Protein AF-A0A2N0NEZ5-F1 (afdb_monomer)

Nearest PDB structures (foldseek):
  2kma-assembly1_A  TM=6.906E-01  e=5.663E-02  Mus musculus
  5c6d-assembly1_A  TM=5.703E-01  e=2.324E-02  Homo sapiens
  8exu-assembly1_A  TM=5.783E-01  e=1.004E-01  Homo sapiens
  5kho-assembly1_B  TM=5.409E-01  e=6.431E-02  Homo sapiens
  8pvk-assembly1_Ch  TM=5.184E-01  e=3.583E-01  Thermochaetoides thermophila DSM 1495

pLDDT: mean 70.14, std 14.76, range [35.94, 91.88]

Secondary structure (DSSP, 8-state):
--EEEEEEEEE-TT--GGG-EEEEEEETTSBHHHHHHHHHHHS-GGGTT--EEEEEEEEEETTEEEEEEEPTTSBGGGT--SSEEEEEEEE-GGGG---

Structure (mmCIF, N/CA/C/O backbone):
data_AF-A0A2N0NEZ5-F1
#
_entry.id   AF-A0A2N0NEZ5-F1
#
loop_
_atom_site.group_PDB
_atom_site.id
_atom_site.type_symbol
_atom_site.label_atom_id
_atom_site.label_alt_id
_atom_site.label_comp_id
_atom_site.label_asym_id
_atom_site.label_entity_id
_atom_site.label_seq_id
_atom_site.pdbx_PDB_ins_code
_atom_site.Cartn_x
_atom_site.Cartn_y
_atom_site.Cartn_z
_atom_site.occupancy
_atom_site.B_iso_or_equiv
_atom_site.auth_seq_id
_atom_site.auth_comp_id
_atom_site.auth_asym_id
_atom_site.auth_atom_id
_atom_site.pdbx_PDB_model_num
ATOM 1 N N . MET A 1 1 ? 10.276 -1.671 15.106 1.00 63.91 1 MET A N 1
ATOM 2 C CA . MET A 1 1 ? 9.751 -0.415 14.546 1.00 63.91 1 MET A CA 1
ATOM 3 C C . MET A 1 1 ? 10.650 0.129 13.444 1.00 63.91 1 MET A C 1
ATOM 5 O O . MET A 1 1 ? 11.720 0.661 13.726 1.00 63.91 1 MET A O 1
ATOM 9 N N . ALA A 1 2 ? 10.218 -0.028 12.193 1.00 63.06 2 ALA A N 1
ATOM 10 C CA . ALA A 1 2 ? 10.808 0.636 11.034 1.00 63.06 2 ALA A CA 1
ATOM 11 C C . ALA A 1 2 ? 9.769 1.579 10.422 1.00 63.06 2 ALA A C 1
ATOM 13 O O . ALA A 1 2 ? 8.589 1.240 10.348 1.00 63.06 2 ALA A O 1
ATOM 14 N N . ILE A 1 3 ? 10.210 2.757 9.996 1.00 67.44 3 ILE A N 1
ATOM 15 C CA . ILE A 1 3 ? 9.369 3.696 9.259 1.00 67.44 3 ILE A CA 1
ATOM 16 C C . ILE A 1 3 ? 9.513 3.363 7.779 1.00 67.44 3 ILE A C 1
ATOM 18 O O . ILE A 1 3 ? 10.636 3.308 7.274 1.00 67.44 3 ILE A O 1
ATOM 22 N N . ILE A 1 4 ? 8.387 3.131 7.110 1.00 65.44 4 ILE A N 1
ATOM 23 C CA . ILE A 1 4 ? 8.348 2.854 5.680 1.00 65.44 4 ILE A CA 1
ATOM 24 C C . ILE A 1 4 ? 7.798 4.072 4.961 1.00 65.44 4 ILE A C 1
ATOM 26 O O . ILE A 1 4 ? 6.733 4.589 5.306 1.00 65.44 4 ILE A O 1
ATOM 30 N N . THR A 1 5 ? 8.538 4.491 3.943 1.00 65.56 5 THR A N 1
ATOM 31 C CA . THR A 1 5 ? 8.102 5.498 2.987 1.00 65.56 5 THR A CA 1
ATOM 32 C C . THR A 1 5 ? 7.562 4.793 1.750 1.00 65.56 5 THR A C 1
ATOM 34 O O . THR A 1 5 ? 8.309 4.093 1.062 1.00 65.56 5 THR A O 1
ATOM 37 N N . PHE A 1 6 ? 6.276 4.983 1.469 1.00 65.12 6 PHE A N 1
ATOM 38 C CA . PHE A 1 6 ? 5.616 4.452 0.283 1.00 65.12 6 PHE A CA 1
ATOM 39 C C . PHE A 1 6 ? 5.532 5.499 -0.805 1.00 65.12 6 PHE A C 1
ATOM 41 O O . PHE A 1 6 ? 4.940 6.548 -0.579 1.00 65.12 6 PHE A O 1
ATOM 48 N N . SER A 1 7 ? 6.041 5.172 -1.989 1.00 62.25 7 SER A N 1
ATOM 49 C CA . SER A 1 7 ? 5.721 5.889 -3.221 1.00 62.25 7 SER A CA 1
ATOM 50 C C . SER A 1 7 ? 4.770 5.033 -4.046 1.00 62.25 7 SER A C 1
ATOM 52 O O . SER A 1 7 ? 5.080 3.876 -4.349 1.00 62.25 7 SER A O 1
ATOM 54 N N . PHE A 1 8 ? 3.613 5.590 -4.390 1.00 61.00 8 PHE A N 1
ATOM 55 C CA . PHE A 1 8 ? 2.621 4.926 -5.229 1.00 61.00 8 PHE A CA 1
ATOM 56 C C . PHE A 1 8 ? 2.297 5.790 -6.449 1.00 61.00 8 PHE A C 1
ATOM 58 O O . PHE A 1 8 ? 2.068 6.986 -6.288 1.00 61.00 8 PHE A O 1
ATOM 65 N N . PRO A 1 9 ? 2.233 5.216 -7.661 1.00 57.06 9 PRO A N 1
ATOM 66 C CA . PRO A 1 9 ? 1.401 5.760 -8.717 1.00 57.06 9 PRO A CA 1
ATOM 67 C C . PRO A 1 9 ? -0.042 5.287 -8.485 1.00 57.06 9 PRO A C 1
ATOM 69 O O . PRO A 1 9 ? -0.275 4.095 -8.264 1.00 57.06 9 PRO A O 1
ATOM 72 N N . LEU A 1 10 ? -1.027 6.187 -8.555 1.00 58.75 10 LEU A N 1
ATOM 73 C CA . LEU A 1 10 ? -2.433 5.782 -8.654 1.00 58.75 10 LEU A CA 1
ATOM 74 C C . LEU A 1 10 ? -2.636 5.098 -10.013 1.00 58.75 10 LEU A C 1
ATOM 76 O O . LEU A 1 10 ? -2.830 5.746 -11.038 1.00 58.75 10 LEU A O 1
ATOM 80 N N . GLY A 1 11 ? -2.540 3.771 -10.021 1.00 48.00 11 GLY A N 1
ATOM 81 C CA . GLY A 1 11 ? -2.740 2.921 -11.188 1.00 48.00 11 GLY A CA 1
ATOM 82 C C . GLY A 1 11 ? -4.214 2.635 -11.459 1.00 48.00 11 GLY A C 1
ATOM 83 O O . GLY A 1 11 ? -4.540 1.517 -11.845 1.00 48.00 11 GLY A O 1
ATOM 84 N N . PHE A 1 12 ? -5.110 3.601 -11.236 1.00 54.94 12 PHE A N 1
ATOM 85 C CA . PHE A 1 12 ? -6.493 3.451 -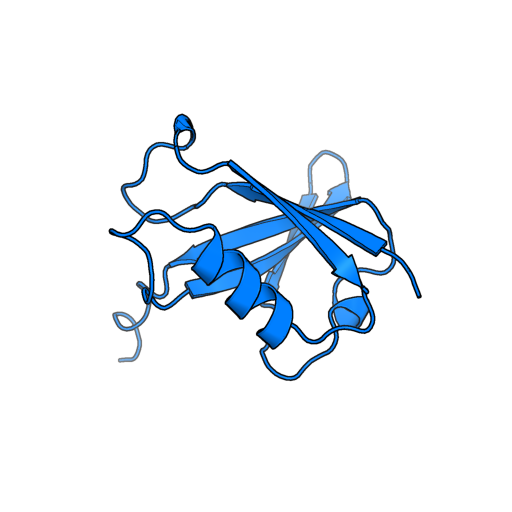11.683 1.00 54.94 12 PHE A CA 1
ATOM 86 C C . PHE A 1 12 ? -6.508 3.444 -13.206 1.00 54.94 12 PHE A C 1
ATOM 88 O O . PHE A 1 12 ? -5.859 4.265 -13.868 1.00 54.94 12 PHE A O 1
ATOM 95 N N . THR A 1 13 ? -7.276 2.526 -13.767 1.00 47.56 13 THR A N 1
ATOM 96 C CA . THR A 1 13 ? -7.583 2.487 -15.190 1.00 47.56 13 THR A CA 1
ATOM 97 C C . THR A 1 13 ? -8.224 3.818 -15.603 1.00 47.56 13 THR A C 1
ATOM 99 O O . THR A 1 13 ? -9.389 4.065 -15.327 1.00 47.56 13 THR A O 1
ATOM 102 N N . GLY A 1 14 ? -7.454 4.707 -16.247 1.00 43.84 14 GLY A N 1
ATOM 103 C CA . GLY A 1 14 ? -7.944 5.999 -16.754 1.00 43.84 14 GLY A CA 1
ATOM 104 C C . GLY A 1 14 ? -7.427 7.265 -16.054 1.00 43.84 14 GLY A C 1
ATOM 105 O O . GLY A 1 14 ? -7.772 8.357 -16.503 1.00 43.84 14 GLY A O 1
ATOM 106 N N . ILE A 1 15 ? -6.570 7.171 -15.025 1.00 47.22 15 ILE A N 1
ATOM 107 C CA . ILE A 1 15 ? -5.945 8.355 -14.399 1.00 47.22 15 ILE A CA 1
ATOM 108 C C . ILE A 1 15 ? -4.539 8.591 -14.976 1.00 47.22 15 ILE A C 1
ATOM 110 O O . ILE A 1 15 ? -3.704 7.684 -14.951 1.00 47.22 15 ILE A O 1
ATOM 114 N N . PRO A 1 16 ? -4.216 9.802 -15.469 1.00 45.25 16 PRO A N 1
ATOM 115 C CA . PRO A 1 16 ? -2.859 10.130 -15.895 1.00 45.25 16 PRO A CA 1
ATOM 116 C C . PRO A 1 16 ? -1.862 10.004 -14.731 1.00 45.25 16 PRO A C 1
ATOM 118 O O . PRO A 1 16 ? -2.046 10.632 -13.686 1.00 45.25 16 PRO A O 1
ATOM 121 N N . ARG A 1 17 ? -0.766 9.252 -14.934 1.00 50.56 17 ARG A N 1
ATOM 122 C CA . ARG A 1 17 ? 0.311 9.038 -13.936 1.00 50.56 17 ARG A CA 1
ATOM 123 C C . ARG A 1 17 ? 0.817 10.327 -13.2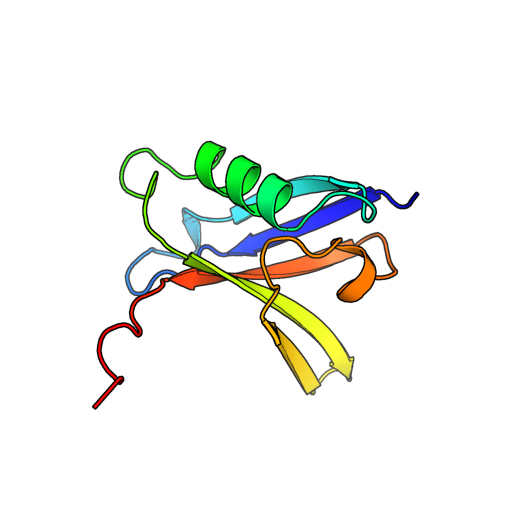76 1.00 50.56 17 ARG A C 1
ATOM 125 O O . ARG A 1 17 ? 1.202 10.300 -12.118 1.00 50.56 17 ARG A O 1
ATOM 132 N N . SER A 1 18 ? 0.783 11.452 -13.989 1.00 43.50 18 SER A N 1
ATOM 133 C CA . SER A 1 18 ? 1.275 12.752 -13.519 1.00 43.50 18 SER A CA 1
ATOM 134 C C . SER A 1 18 ? 0.442 13.405 -12.406 1.00 43.50 18 SER A C 1
ATOM 136 O O . SER A 1 18 ? 0.864 14.422 -11.869 1.00 43.50 18 SER A O 1
ATOM 138 N N . VAL A 1 19 ? -0.746 12.883 -12.078 1.00 48.84 19 VAL A N 1
ATOM 139 C CA . VAL A 1 19 ? -1.683 13.488 -11.100 1.00 48.84 19 VAL A CA 1
ATOM 140 C C . VAL A 1 19 ? -1.658 12.752 -9.748 1.00 48.84 19 VAL A C 1
ATOM 142 O O . VAL A 1 19 ? -2.392 13.087 -8.824 1.00 48.84 19 VAL A O 1
ATOM 145 N N . ALA A 1 20 ? -0.832 11.717 -9.629 1.00 54.97 20 ALA A N 1
ATOM 146 C CA . ALA A 1 20 ? -1.174 10.545 -8.838 1.00 54.97 20 ALA A CA 1
ATOM 147 C C . ALA A 1 20 ? 0.010 9.956 -8.054 1.00 54.97 20 ALA A C 1
ATOM 149 O O . ALA A 1 20 ? -0.000 8.772 -7.728 1.00 54.97 20 ALA A O 1
ATOM 150 N N . GLU A 1 21 ? 1.036 10.755 -7.777 1.00 64.69 21 GLU A N 1
ATOM 151 C CA . GLU A 1 21 ? 2.168 10.337 -6.953 1.00 64.69 21 GLU A CA 1
ATOM 152 C C . GLU A 1 21 ? 2.012 10.907 -5.545 1.00 64.69 21 GLU A C 1
ATOM 154 O O . GLU A 1 21 ? 1.765 12.100 -5.360 1.00 64.69 21 GLU A O 1
ATOM 159 N N . GLY A 1 22 ? 2.121 10.039 -4.544 1.00 70.00 22 GLY A N 1
ATOM 160 C CA . GLY A 1 22 ? 2.034 10.411 -3.141 1.00 70.00 22 GLY A CA 1
ATOM 161 C C . GLY A 1 22 ? 3.078 9.680 -2.317 1.00 70.00 22 GLY A C 1
ATOM 162 O O . GLY A 1 22 ? 3.508 8.580 -2.673 1.00 70.00 22 GLY A O 1
ATOM 163 N N . THR A 1 23 ? 3.461 10.310 -1.208 1.00 75.50 23 THR A N 1
ATOM 164 C CA . THR A 1 23 ? 4.377 9.730 -0.233 1.00 75.50 23 THR A CA 1
ATOM 165 C C . THR A 1 23 ? 3.672 9.566 1.103 1.00 75.50 23 THR A C 1
ATOM 167 O O . THR A 1 23 ? 3.161 10.543 1.649 1.00 75.50 23 THR A O 1
ATOM 170 N N . ILE A 1 24 ? 3.662 8.345 1.637 1.00 79.44 24 ILE A N 1
ATOM 171 C CA . ILE A 1 24 ? 3.157 8.051 2.984 1.00 79.44 24 ILE A CA 1
ATOM 172 C C . ILE A 1 24 ? 4.295 7.521 3.837 1.00 79.44 24 ILE A C 1
ATOM 174 O O . ILE A 1 24 ? 4.990 6.594 3.430 1.00 79.44 24 ILE A O 1
ATOM 178 N N . THR A 1 25 ? 4.434 8.087 5.031 1.00 83.38 25 THR A N 1
ATOM 179 C CA . THR A 1 25 ? 5.389 7.659 6.050 1.00 83.38 25 THR A CA 1
ATOM 180 C C . THR A 1 25 ? 4.611 6.998 7.182 1.00 83.38 25 THR A C 1
ATOM 182 O O . THR A 1 25 ? 3.845 7.667 7.871 1.00 83.38 25 THR A O 1
ATOM 185 N N . ILE A 1 26 ? 4.784 5.693 7.369 1.00 84.75 26 ILE A N 1
ATOM 186 C CA . ILE A 1 26 ? 3.988 4.892 8.315 1.00 84.75 26 ILE A CA 1
ATOM 187 C C . ILE A 1 26 ? 4.858 3.825 8.990 1.00 84.75 26 ILE A C 1
ATOM 189 O O . ILE A 1 26 ? 5.890 3.426 8.444 1.00 84.75 26 ILE A O 1
ATOM 193 N N . SER A 1 27 ? 4.486 3.372 10.190 1.00 86.06 27 SER A N 1
ATOM 194 C CA . SER A 1 27 ? 5.212 2.292 10.863 1.00 86.06 27 SER A CA 1
ATOM 195 C C . SER A 1 27 ? 4.946 0.961 10.167 1.00 86.06 27 SER A C 1
ATOM 197 O O . SER A 1 27 ? 3.819 0.655 9.790 1.00 86.06 27 SER A O 1
ATOM 199 N N . ASN A 1 28 ? 5.958 0.104 10.051 1.00 84.94 28 ASN A N 1
ATOM 200 C CA . ASN A 1 28 ? 5.757 -1.262 9.567 1.00 84.94 28 ASN A CA 1
ATOM 201 C C . ASN A 1 28 ? 4.946 -2.143 10.541 1.00 84.94 28 ASN A C 1
ATOM 203 O O . ASN A 1 28 ? 4.479 -3.219 10.170 1.00 84.94 28 ASN A O 1
ATOM 207 N N . GLU A 1 29 ? 4.784 -1.704 11.787 1.00 88.19 29 GLU A N 1
ATOM 208 C CA . GLU A 1 29 ? 3.915 -2.350 12.775 1.00 88.19 29 GLU A CA 1
ATOM 209 C C . GLU A 1 29 ? 2.445 -1.924 12.624 1.00 88.19 29 GLU A C 1
ATOM 211 O O . GLU A 1 29 ? 1.566 -2.610 13.144 1.00 88.19 29 GLU A O 1
ATOM 216 N N . ASP A 1 30 ? 2.165 -0.849 11.875 1.00 90.19 30 ASP A N 1
ATOM 217 C CA . ASP A 1 30 ? 0.795 -0.448 11.558 1.00 90.19 30 ASP A CA 1
ATOM 218 C C . ASP A 1 30 ? 0.118 -1.469 10.638 1.00 90.19 30 ASP A C 1
ATOM 220 O O . ASP A 1 30 ? 0.763 -2.194 9.868 1.00 90.19 30 ASP A O 1
ATOM 224 N N . SER A 1 31 ? -1.213 -1.515 10.706 1.00 91.88 31 SER A N 1
ATOM 225 C CA . SER A 1 31 ? -2.000 -2.370 9.826 1.00 91.88 31 SER A CA 1
ATOM 226 C C . SER A 1 31 ? -2.138 -1.780 8.425 1.00 91.88 31 SER A C 1
ATOM 228 O O . SER A 1 31 ? -2.082 -0.566 8.202 1.00 91.88 31 SER A O 1
ATOM 230 N N . VAL A 1 32 ? -2.397 -2.665 7.465 1.00 88.88 32 VAL A N 1
ATOM 231 C CA . VAL A 1 32 ? -2.758 -2.297 6.092 1.00 88.88 32 VAL A CA 1
ATOM 232 C C . VAL A 1 32 ? -4.010 -1.406 6.050 1.00 88.88 32 VAL A C 1
ATOM 234 O O . VAL A 1 32 ? -4.140 -0.589 5.142 1.00 88.88 32 VAL A O 1
ATOM 237 N N . ASP A 1 33 ? -4.898 -1.479 7.046 1.00 91.00 33 ASP A N 1
ATOM 238 C CA . ASP A 1 33 ? -6.086 -0.615 7.141 1.00 91.00 33 ASP A CA 1
ATOM 239 C C . ASP A 1 33 ? -5.713 0.854 7.351 1.00 91.00 33 ASP A C 1
ATOM 241 O O . ASP A 1 33 ? -6.293 1.740 6.722 1.00 91.00 33 ASP A O 1
ATOM 245 N N . ASN A 1 34 ? -4.710 1.116 8.197 1.00 91.00 34 ASN A N 1
ATOM 246 C CA . ASN A 1 34 ? -4.207 2.470 8.421 1.00 91.00 34 ASN A CA 1
ATOM 247 C C . ASN A 1 34 ? -3.587 3.028 7.129 1.00 91.00 34 ASN A C 1
ATOM 249 O O . ASN A 1 34 ? -3.855 4.165 6.742 1.00 91.00 34 ASN A O 1
ATOM 253 N N . LEU A 1 35 ? -2.841 2.194 6.398 1.00 86.56 35 LEU A N 1
ATOM 254 C CA . LEU A 1 35 ? -2.305 2.566 5.089 1.00 86.56 35 LEU A CA 1
ATOM 255 C C . LEU A 1 35 ? -3.423 2.875 4.077 1.00 86.56 35 LEU A C 1
ATOM 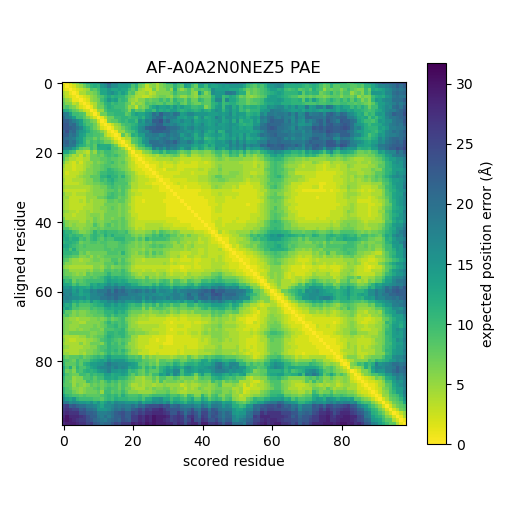257 O O . LEU A 1 35 ? -3.359 3.899 3.399 1.00 86.56 35 LEU A O 1
ATOM 261 N N . HIS A 1 36 ? -4.478 2.055 4.013 1.00 86.50 36 HIS A N 1
ATOM 262 C CA . HIS A 1 36 ? -5.660 2.333 3.187 1.00 86.50 36 HIS A CA 1
ATOM 263 C C . HIS A 1 36 ? -6.303 3.679 3.538 1.00 86.50 36 HIS A C 1
ATOM 265 O O . HIS A 1 36 ? -6.600 4.471 2.642 1.00 86.50 36 HIS A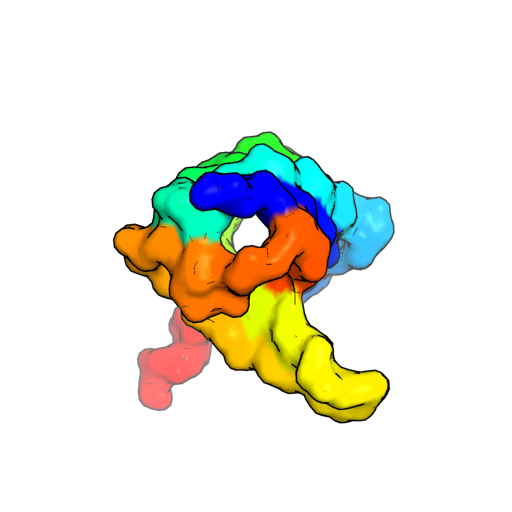 O 1
ATOM 271 N N . ALA A 1 37 ? -6.508 3.952 4.82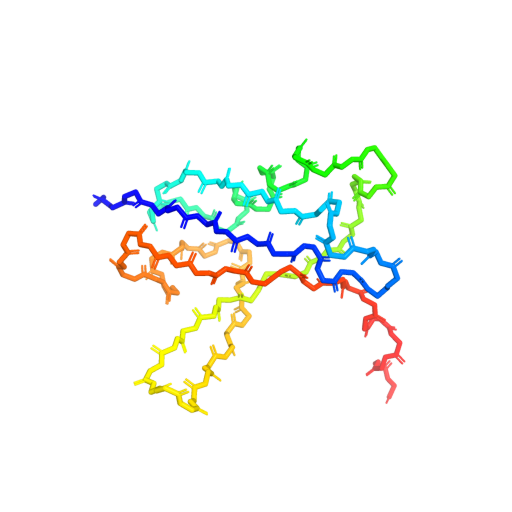8 1.00 88.12 37 ALA A N 1
ATOM 272 C CA . ALA A 1 37 ? -7.124 5.190 5.290 1.00 88.12 37 ALA A CA 1
ATOM 273 C C . ALA A 1 37 ? -6.288 6.425 4.917 1.00 88.12 37 ALA A C 1
ATOM 275 O O . ALA A 1 37 ? -6.839 7.417 4.440 1.00 88.12 37 ALA A O 1
ATOM 276 N N . GLN A 1 38 ? -4.962 6.357 5.068 1.00 87.31 38 GLN A N 1
ATOM 277 C CA . GLN A 1 38 ? -4.068 7.452 4.684 1.00 87.31 38 GLN A CA 1
ATOM 278 C C . GLN A 1 38 ? -4.049 7.678 3.170 1.00 87.31 38 GLN A C 1
ATOM 280 O O . GLN A 1 38 ? -4.130 8.821 2.722 1.00 87.31 38 GLN A O 1
ATOM 285 N N . ILE A 1 39 ? -4.033 6.608 2.369 1.00 81.56 39 ILE A N 1
ATOM 286 C CA . ILE A 1 39 ? -4.148 6.722 0.909 1.00 81.56 39 ILE A CA 1
ATOM 287 C C . ILE A 1 39 ? -5.466 7.410 0.542 1.00 81.56 39 ILE A C 1
ATOM 289 O O . ILE A 1 39 ? -5.438 8.407 -0.172 1.00 81.56 39 ILE A O 1
ATOM 293 N N . GLN A 1 40 ? -6.602 6.967 1.094 1.00 81.19 40 GLN A N 1
ATOM 294 C CA . GLN A 1 40 ? -7.923 7.577 0.864 1.00 81.19 40 GLN A CA 1
ATOM 295 C C . GLN A 1 40 ? -7.969 9.083 1.179 1.00 81.19 40 GLN A C 1
ATOM 297 O O . GLN A 1 40 ? -8.668 9.842 0.504 1.00 81.19 40 GLN A O 1
ATOM 302 N N . GLN A 1 41 ? -7.221 9.537 2.188 1.00 83.25 41 GLN A N 1
ATOM 303 C CA . GLN A 1 41 ? -7.127 10.959 2.532 1.00 83.25 41 GLN A CA 1
ATOM 304 C C . GLN A 1 41 ? -6.331 11.768 1.502 1.00 83.25 41 GLN A C 1
ATOM 306 O O . GLN A 1 41 ? -6.688 12.919 1.240 1.00 83.25 41 GLN A O 1
ATOM 311 N N . LEU A 1 42 ? -5.293 11.169 0.912 1.00 77.50 42 LEU A N 1
ATOM 312 C CA . LEU A 1 42 ? -4.448 11.796 -0.108 1.00 77.50 42 LEU A CA 1
ATOM 313 C C . LEU A 1 42 ? -5.093 11.822 -1.499 1.00 77.50 42 LEU A C 1
ATOM 315 O O . LEU A 1 42 ? -4.724 12.655 -2.327 1.00 77.50 42 LEU A O 1
ATOM 319 N N . LEU A 1 43 ? -6.058 10.939 -1.770 1.00 74.88 43 LEU A N 1
ATOM 320 C CA . LEU A 1 43 ? -6.778 10.931 -3.042 1.00 74.88 43 LEU A CA 1
ATOM 321 C C . LEU A 1 43 ? -7.534 12.251 -3.261 1.00 74.88 43 LEU A C 1
ATOM 323 O O . LEU A 1 43 ? -8.192 12.788 -2.362 1.00 74.88 43 LEU A O 1
ATOM 327 N N . THR A 1 44 ? -7.478 12.761 -4.497 1.00 73.19 44 THR A N 1
ATOM 328 C CA . THR A 1 44 ? -8.320 13.894 -4.908 1.00 73.19 44 THR A CA 1
ATOM 329 C C . THR A 1 44 ? -9.798 13.527 -4.767 1.00 73.19 44 THR A C 1
ATOM 331 O O . THR A 1 44 ? -10.168 12.362 -4.884 1.00 73.19 44 THR A O 1
ATOM 334 N N . HIS A 1 45 ? -10.655 14.524 -4.519 1.00 70.94 45 HIS A N 1
ATOM 335 C CA . HIS A 1 45 ? -12.072 14.326 -4.173 1.00 70.94 45 HIS A CA 1
ATOM 336 C C . HIS A 1 45 ? -12.823 13.342 -5.085 1.00 70.94 45 HIS A C 1
ATOM 338 O O . HIS A 1 45 ? -13.660 12.594 -4.595 1.00 70.94 45 HIS A O 1
ATOM 344 N N . GLN A 1 46 ? -12.505 13.316 -6.380 1.00 68.50 46 GLN A N 1
ATOM 345 C CA . GL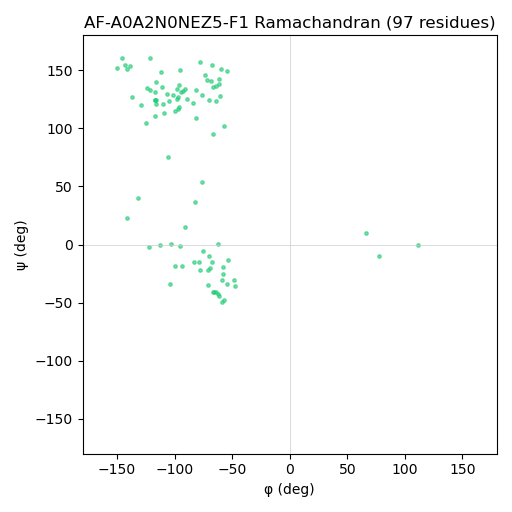N A 1 46 ? -13.132 12.431 -7.367 1.00 68.50 46 GLN A CA 1
ATOM 346 C C . GLN A 1 46 ? -12.779 10.936 -7.208 1.00 68.50 46 GLN A C 1
ATOM 348 O O . GLN A 1 46 ? -13.513 10.093 -7.706 1.00 68.50 46 GLN A O 1
ATOM 353 N N . TYR A 1 47 ? -11.684 10.607 -6.515 1.00 69.56 47 TYR A N 1
ATOM 354 C CA . TYR A 1 47 ? -11.225 9.229 -6.273 1.00 69.56 47 TYR A CA 1
ATOM 355 C C . TYR A 1 47 ? -11.321 8.823 -4.799 1.00 69.56 47 TYR A C 1
ATOM 357 O O . TYR A 1 47 ? -10.994 7.696 -4.433 1.00 69.56 47 TYR A O 1
ATOM 365 N N . ARG A 1 48 ? -11.782 9.731 -3.933 1.00 71.94 48 ARG A N 1
ATOM 366 C CA . ARG A 1 48 ? -12.047 9.415 -2.532 1.00 71.94 48 ARG A CA 1
ATOM 367 C C . ARG A 1 48 ? -13.237 8.457 -2.443 1.00 71.94 48 ARG A C 1
ATOM 369 O O . ARG A 1 48 ? -14.226 8.618 -3.150 1.00 71.94 48 ARG A O 1
ATOM 376 N N . ASN A 1 49 ? -13.151 7.493 -1.535 1.00 76.56 49 ASN A N 1
ATOM 377 C CA . ASN A 1 49 ? -14.111 6.407 -1.313 1.00 76.56 49 ASN A CA 1
ATOM 378 C C . ASN A 1 49 ? -14.221 5.390 -2.457 1.00 76.56 49 ASN A C 1
ATOM 380 O O . ASN A 1 49 ? -15.113 4.545 -2.424 1.00 76.56 49 ASN A O 1
ATOM 384 N N . VAL A 1 50 ? -13.326 5.430 -3.446 1.00 73.81 50 VAL A N 1
ATOM 385 C CA . VAL A 1 50 ? -13.252 4.364 -4.448 1.00 73.81 50 VAL A CA 1
ATOM 386 C C . VAL A 1 50 ? -12.566 3.147 -3.815 1.00 73.81 50 VAL A C 1
ATOM 388 O O . VAL A 1 50 ? -11.495 3.313 -3.218 1.00 73.81 50 VAL A O 1
ATOM 391 N N . PRO A 1 51 ? -13.152 1.938 -3.901 1.00 77.50 51 PRO A N 1
ATOM 392 C CA . PRO A 1 51 ? -12.498 0.719 -3.444 1.00 77.50 51 PRO A CA 1
ATOM 393 C C . PRO A 1 51 ? -11.232 0.429 -4.261 1.00 77.50 51 PRO A C 1
ATOM 395 O O . PRO A 1 51 ? -11.216 0.543 -5.487 1.00 77.50 51 PRO A O 1
ATOM 398 N N . PHE A 1 52 ? -10.159 0.047 -3.576 1.00 77.62 52 PHE A N 1
ATOM 399 C CA . PHE A 1 52 ? -8.885 -0.310 -4.195 1.00 77.62 52 PHE A CA 1
ATOM 400 C C . PHE A 1 52 ? -8.199 -1.415 -3.398 1.00 77.62 52 PHE A C 1
ATOM 402 O O . PHE A 1 52 ? -8.470 -1.588 -2.208 1.00 77.62 52 PHE A O 1
ATOM 409 N N . TYR A 1 53 ? -7.260 -2.109 -4.033 1.00 80.69 53 TYR A N 1
ATOM 410 C CA . TYR A 1 53 ? -6.334 -3.027 -3.381 1.00 80.69 53 TYR A CA 1
ATOM 411 C C . TYR A 1 53 ? -4.915 -2.479 -3.417 1.00 80.69 53 TYR A C 1
ATOM 413 O O . TYR A 1 53 ? -4.497 -1.812 -4.365 1.00 80.69 53 TYR A O 1
ATOM 421 N N . LEU A 1 54 ? -4.150 -2.809 -2.382 1.00 82.12 54 LEU A N 1
ATOM 422 C CA . LEU A 1 54 ? -2.726 -2.519 -2.327 1.00 82.12 54 LEU A CA 1
ATOM 423 C C . LEU A 1 54 ? -1.933 -3.751 -2.730 1.00 82.12 54 LEU A C 1
ATOM 425 O O . LEU A 1 54 ? -2.180 -4.857 -2.245 1.00 82.12 54 LEU A O 1
ATOM 429 N N . ARG A 1 55 ? -0.943 -3.557 -3.596 1.00 80.12 55 ARG A N 1
ATOM 430 C CA . ARG A 1 55 ? 0.058 -4.572 -3.905 1.00 80.12 55 ARG A CA 1
ATOM 431 C C . ARG A 1 55 ? 1.427 -4.096 -3.476 1.00 80.12 55 ARG A C 1
ATOM 433 O O . ARG A 1 55 ? 1.914 -3.060 -3.921 1.00 80.12 55 ARG A O 1
ATOM 440 N N . ALA A 1 56 ? 2.064 -4.906 -2.650 1.00 77.88 56 ALA A N 1
ATOM 441 C CA . ALA A 1 56 ? 3.456 -4.748 -2.317 1.00 77.88 56 ALA A CA 1
ATOM 442 C C . ALA A 1 56 ? 4.319 -5.105 -3.527 1.00 77.88 56 ALA A C 1
ATOM 444 O O . ALA A 1 56 ? 4.202 -6.214 -4.057 1.00 77.88 56 ALA A O 1
ATOM 445 N N . LEU A 1 57 ? 5.171 -4.169 -3.949 1.00 75.25 57 LEU A N 1
ATOM 446 C CA . LEU A 1 57 ? 6.120 -4.366 -5.034 1.00 75.25 57 LEU A CA 1
ATOM 447 C C . LEU A 1 57 ? 7.496 -4.659 -4.441 1.00 75.25 57 LEU A C 1
ATOM 449 O O . LEU A 1 57 ? 8.103 -3.799 -3.802 1.00 75.25 57 LEU A O 1
ATOM 453 N N . ARG A 1 58 ? 8.002 -5.872 -4.669 1.00 68.88 58 ARG A N 1
ATOM 454 C CA . ARG A 1 58 ? 9.347 -6.259 -4.238 1.00 68.88 58 ARG A CA 1
ATOM 455 C C . ARG A 1 58 ? 10.206 -6.571 -5.456 1.00 68.88 58 ARG A C 1
ATOM 457 O O . ARG A 1 58 ? 9.984 -7.553 -6.164 1.00 68.88 58 ARG A O 1
ATOM 464 N N . ALA A 1 59 ? 11.178 -5.700 -5.713 1.00 63.97 59 ALA A N 1
ATOM 465 C CA . ALA A 1 59 ? 12.191 -5.915 -6.738 1.00 63.97 59 ALA A CA 1
ATOM 466 C C . ALA A 1 59 ? 13.281 -6.826 -6.158 1.00 63.97 59 ALA A C 1
ATOM 468 O O . ALA A 1 59 ? 14.031 -6.417 -5.275 1.00 63.97 59 ALA A O 1
ATOM 469 N N . PHE A 1 60 ? 13.344 -8.073 -6.623 1.00 58.31 60 PHE A N 1
ATOM 470 C CA . PHE A 1 60 ? 14.353 -9.046 -6.175 1.00 58.31 60 PHE A CA 1
ATOM 471 C C . PHE A 1 60 ? 15.522 -9.183 -7.151 1.00 58.31 60 PHE A C 1
ATOM 473 O O . PHE A 1 60 ? 16.582 -9.687 -6.794 1.00 58.31 60 PHE A O 1
ATOM 480 N N . HIS A 1 61 ? 15.325 -8.747 -8.393 1.00 50.19 61 HIS A N 1
ATOM 481 C CA . HIS A 1 61 ? 16.314 -8.774 -9.458 1.00 50.19 61 HIS A CA 1
ATOM 482 C C . HIS A 1 61 ? 16.026 -7.589 -10.392 1.00 50.19 61 HIS A C 1
ATOM 484 O O . HIS A 1 61 ? 14.855 -7.225 -10.523 1.00 50.19 61 HIS A O 1
ATOM 490 N N . PRO A 1 62 ? 17.015 -7.012 -11.100 1.00 57.28 62 PRO A N 1
ATOM 491 C CA . PRO A 1 62 ? 16.787 -5.930 -12.069 1.00 57.28 62 PRO A CA 1
ATOM 492 C C . PRO A 1 62 ? 15.727 -6.231 -13.147 1.00 57.28 62 PRO A C 1
ATOM 494 O O . PRO A 1 62 ? 15.275 -5.324 -13.835 1.00 57.28 62 PRO A O 1
ATOM 497 N N . THR A 1 63 ? 15.314 -7.492 -13.291 1.00 56.38 63 THR A N 1
ATOM 498 C CA . THR A 1 63 ? 14.330 -7.963 -14.273 1.00 56.38 63 THR A CA 1
ATOM 499 C C . THR A 1 63 ? 13.111 -8.659 -13.660 1.00 56.38 63 THR A C 1
ATOM 501 O O . THR A 1 63 ? 12.221 -9.059 -14.406 1.00 56.38 63 THR A O 1
ATOM 504 N N . ALA A 1 64 ? 13.045 -8.826 -12.333 1.00 58.78 64 ALA A N 1
ATOM 505 C CA . ALA A 1 64 ? 11.984 -9.590 -11.677 1.00 58.78 64 ALA A CA 1
ATOM 506 C C . ALA A 1 64 ? 11.344 -8.795 -10.536 1.00 58.78 64 ALA A C 1
ATOM 508 O O . ALA A 1 64 ? 11.997 -8.425 -9.554 1.00 58.78 64 ALA A O 1
ATOM 509 N N . VAL A 1 65 ? 10.039 -8.577 -10.680 1.00 69.75 65 VAL A N 1
ATOM 510 C CA . VAL A 1 65 ? 9.192 -7.886 -9.714 1.00 69.75 65 VAL A CA 1
ATOM 511 C C . VAL A 1 65 ? 8.151 -8.871 -9.197 1.00 69.75 65 VAL A C 1
ATOM 513 O O . VAL A 1 65 ? 7.371 -9.411 -9.979 1.00 69.75 65 VAL A O 1
ATOM 516 N N . GLU A 1 66 ? 8.137 -9.108 -7.887 1.00 72.06 66 GLU A N 1
ATOM 517 C CA . GLU A 1 66 ? 7.051 -9.839 -7.234 1.00 72.06 66 GLU A CA 1
ATOM 518 C C . GLU A 1 66 ? 5.982 -8.841 -6.778 1.00 72.06 66 GLU A C 1
ATOM 520 O O . GLU A 1 66 ? 6.297 -7.820 -6.160 1.00 72.06 66 GLU A O 1
ATOM 525 N N . TYR A 1 67 ? 4.720 -9.166 -7.059 1.00 75.56 67 TYR A N 1
ATOM 526 C CA . TYR A 1 67 ? 3.563 -8.424 -6.576 1.00 75.56 67 TYR A CA 1
ATOM 527 C C . TYR A 1 67 ? 2.822 -9.273 -5.550 1.00 75.56 67 TYR A C 1
ATOM 529 O O . TYR A 1 67 ? 2.349 -10.363 -5.873 1.00 75.56 67 TYR A O 1
ATOM 537 N N . ARG A 1 68 ? 2.679 -8.768 -4.323 1.00 80.75 68 ARG A N 1
ATOM 538 C CA . ARG A 1 68 ? 1.880 -9.425 -3.280 1.00 80.75 68 ARG A CA 1
ATOM 539 C C . ARG A 1 68 ? 0.713 -8.552 -2.870 1.00 80.75 68 ARG A C 1
ATOM 541 O O . ARG A 1 68 ? 0.915 -7.422 -2.446 1.00 80.75 68 ARG A O 1
ATOM 548 N N . VAL A 1 69 ? -0.502 -9.088 -2.960 1.00 84.06 69 VAL A N 1
ATOM 549 C CA . VAL A 1 69 ? -1.699 -8.396 -2.468 1.00 84.06 69 VAL A CA 1
ATOM 550 C C . VAL A 1 69 ? -1.595 -8.235 -0.954 1.00 84.06 69 VAL A C 1
ATOM 552 O O . VAL A 1 69 ? -1.426 -9.216 -0.222 1.00 84.06 69 VAL A O 1
ATOM 555 N N . MET A 1 70 ? -1.691 -6.991 -0.498 1.00 87.00 70 MET A N 1
ATOM 556 C CA . MET A 1 70 ? -1.699 -6.639 0.911 1.00 87.00 70 MET A CA 1
ATOM 557 C C . MET A 1 70 ? -3.120 -6.783 1.445 1.00 87.00 70 MET A C 1
ATOM 559 O O . MET A 1 70 ? -4.059 -6.186 0.926 1.00 87.00 70 MET A O 1
ATOM 563 N N . ARG A 1 71 ? -3.286 -7.618 2.467 1.00 87.38 71 ARG A N 1
ATOM 564 C CA . ARG A 1 71 ? -4.583 -7.917 3.065 1.00 87.38 71 ARG A CA 1
ATOM 565 C C . ARG A 1 71 ? -4.830 -6.969 4.231 1.00 87.38 71 ARG A C 1
ATOM 567 O O . ARG A 1 71 ? -3.970 -6.806 5.093 1.00 87.38 71 ARG A O 1
ATOM 574 N N . GLN A 1 72 ? -6.020 -6.386 4.260 1.00 85.69 72 GLN A N 1
ATOM 575 C CA . GLN A 1 72 ? -6.535 -5.631 5.401 1.00 85.69 72 GLN A CA 1
ATOM 576 C C . GLN A 1 72 ? -6.506 -6.470 6.690 1.00 85.69 72 GLN A C 1
ATOM 578 O O . GLN A 1 72 ? -6.585 -7.701 6.638 1.00 85.69 72 GLN A O 1
ATOM 583 N N . GLY A 1 73 ? -6.325 -5.817 7.838 1.00 87.56 73 GLY A N 1
ATOM 584 C CA . GLY A 1 73 ? -6.141 -6.460 9.143 1.00 87.56 73 GLY A CA 1
ATOM 585 C C . GLY A 1 73 ? -4.749 -7.050 9.415 1.00 87.56 73 GLY A C 1
ATOM 586 O O . GLY A 1 73 ? -4.463 -7.407 10.557 1.00 87.56 73 GLY A O 1
ATOM 587 N N . PHE A 1 74 ? -3.861 -7.142 8.417 1.00 89.62 74 PHE A N 1
ATOM 588 C CA . PHE A 1 74 ? -2.484 -7.611 8.614 1.00 89.62 74 PHE A CA 1
ATOM 589 C C . PHE A 1 74 ? -1.510 -6.443 8.817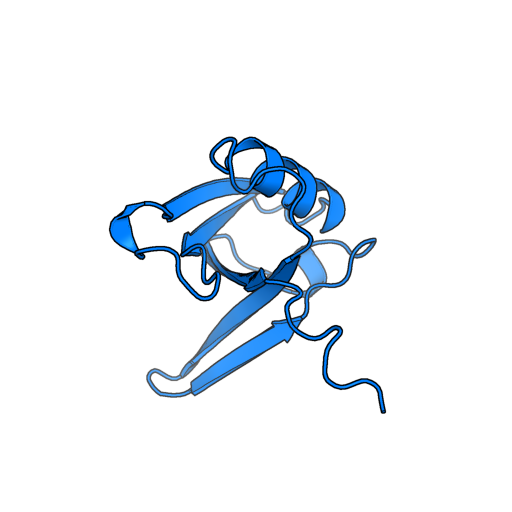 1.00 89.62 74 PHE A C 1
ATOM 591 O O . PHE A 1 74 ? -1.734 -5.361 8.269 1.00 89.62 74 PHE A O 1
ATOM 598 N N . PRO A 1 75 ? -0.419 -6.633 9.581 1.00 89.81 75 PRO A N 1
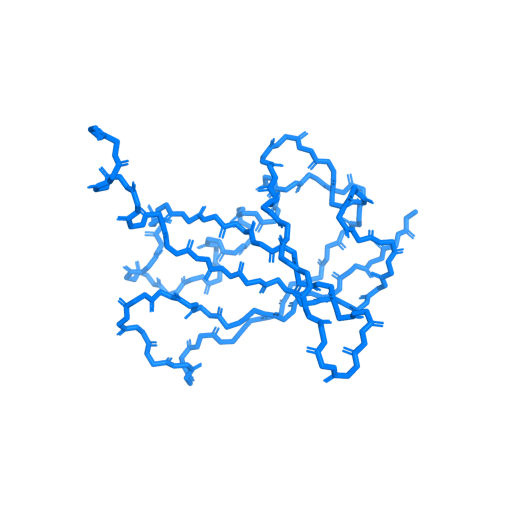ATOM 599 C CA . PRO A 1 75 ? 0.601 -5.609 9.728 1.00 89.81 75 PRO A CA 1
ATOM 600 C C . PRO A 1 75 ? 1.450 -5.494 8.459 1.00 89.81 75 PRO A C 1
ATOM 602 O O . PRO A 1 75 ? 1.743 -6.485 7.783 1.00 89.81 75 PRO A O 1
ATOM 605 N N . ILE A 1 76 ? 1.889 -4.274 8.159 1.00 86.62 76 ILE A N 1
ATOM 606 C CA . ILE A 1 76 ? 2.694 -3.949 6.973 1.00 86.62 76 ILE A CA 1
ATOM 607 C C . ILE A 1 76 ? 4.014 -4.742 6.948 1.00 86.62 76 ILE A C 1
ATOM 609 O O . ILE A 1 76 ? 4.497 -5.122 5.879 1.00 86.62 76 ILE A O 1
ATOM 613 N N . SER A 1 77 ? 4.554 -5.072 8.121 1.00 86.75 77 SER A N 1
ATOM 614 C CA . SER A 1 77 ? 5.767 -5.872 8.311 1.00 86.75 77 SER A CA 1
ATOM 615 C C . SER A 1 77 ? 5.716 -7.269 7.683 1.00 86.75 77 SER A C 1
ATOM 617 O O . SER A 1 77 ? 6.767 -7.851 7.422 1.00 86.75 77 SER A O 1
ATOM 619 N N . GLN A 1 78 ? 4.528 -7.807 7.375 1.00 87.06 78 GLN A N 1
ATOM 620 C CA . GLN A 1 78 ? 4.410 -9.069 6.629 1.00 87.06 78 GLN A CA 1
ATOM 621 C C . GLN A 1 78 ? 4.807 -8.943 5.155 1.00 87.06 78 GLN A C 1
ATOM 623 O O . GLN A 1 78 ? 5.131 -9.943 4.510 1.00 87.06 78 GLN A O 1
ATOM 628 N N . TYR A 1 79 ? 4.766 -7.727 4.618 1.00 83.81 79 TYR A N 1
ATOM 629 C CA . TYR A 1 79 ? 5.052 -7.435 3.217 1.00 83.81 79 TYR A CA 1
ATOM 630 C C . TYR A 1 79 ? 6.430 -6.802 3.045 1.00 83.81 79 TYR A C 1
ATOM 632 O O . TYR A 1 79 ? 7.112 -7.078 2.057 1.00 83.81 79 TYR A O 1
ATOM 640 N N . PHE A 1 80 ? 6.852 -5.997 4.022 1.00 78.31 80 PHE A N 1
ATOM 641 C CA . PHE A 1 80 ? 8.068 -5.198 3.948 1.00 78.31 80 PHE A CA 1
ATOM 642 C C . PHE A 1 80 ? 8.853 -5.238 5.258 1.00 78.31 80 PHE A C 1
ATOM 644 O O . PHE A 1 80 ? 8.328 -4.921 6.324 1.00 78.31 80 PHE A O 1
ATOM 651 N N . SER A 1 81 ? 10.135 -5.585 5.168 1.00 71.44 81 SER A N 1
ATOM 652 C CA . SER A 1 81 ? 11.072 -5.527 6.295 1.00 71.44 81 SER A CA 1
ATOM 653 C C . SER A 1 81 ? 11.863 -4.216 6.356 1.00 71.44 81 SER A C 1
ATOM 655 O O . SER A 1 81 ? 12.392 -3.888 7.416 1.00 71.44 81 SER A O 1
ATOM 657 N N . ASP A 1 82 ? 11.917 -3.467 5.249 1.00 67.94 82 ASP A N 1
ATOM 658 C CA . ASP A 1 82 ? 12.885 -2.388 5.024 1.00 67.94 82 ASP A CA 1
ATOM 659 C C . ASP A 1 82 ? 12.189 -1.034 4.775 1.00 67.94 82 ASP A C 1
ATOM 661 O O . ASP A 1 82 ? 11.005 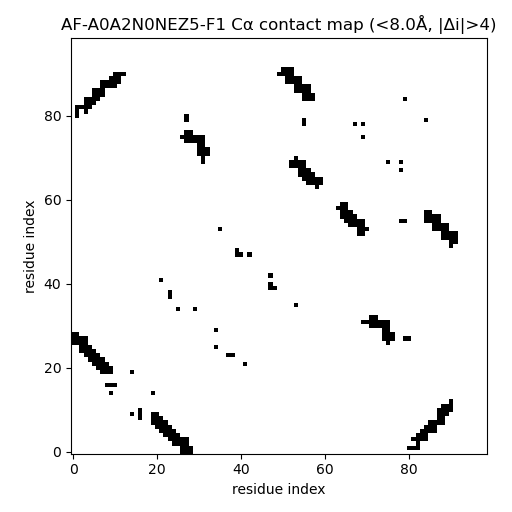-0.970 4.443 1.00 67.94 82 ASP A O 1
ATOM 665 N N . SER A 1 83 ? 12.925 0.069 4.946 1.00 64.19 83 SER A N 1
ATOM 666 C CA . SER A 1 83 ? 12.382 1.436 5.068 1.00 64.19 83 SER A CA 1
ATOM 667 C C . SER A 1 83 ? 11.964 2.126 3.761 1.00 64.19 83 SER A C 1
ATOM 669 O O . SER A 1 83 ? 11.242 3.122 3.801 1.00 64.19 83 SER A O 1
ATOM 671 N N . LEU A 1 84 ? 12.382 1.623 2.597 1.00 59.66 84 LEU A N 1
ATOM 672 C CA . LEU A 1 84 ? 12.060 2.205 1.289 1.00 59.66 84 LEU A CA 1
ATOM 673 C C . LEU A 1 84 ? 11.405 1.153 0.411 1.00 59.66 84 LEU A C 1
ATOM 675 O O . LEU A 1 84 ? 12.090 0.279 -0.123 1.00 59.66 84 LEU A O 1
ATOM 679 N N . THR A 1 85 ? 10.083 1.251 0.245 1.00 67.81 85 THR A N 1
ATOM 680 C CA . THR A 1 85 ? 9.378 0.299 -0.608 1.00 67.81 85 THR A CA 1
ATOM 681 C C . THR A 1 85 ? 8.265 0.919 -1.434 1.00 67.81 85 THR A C 1
ATOM 683 O O . THR A 1 85 ? 7.652 1.913 -1.062 1.00 67.81 85 THR A O 1
ATOM 686 N N . HIS A 1 86 ? 8.016 0.321 -2.595 1.00 68.19 86 HIS A N 1
ATOM 687 C CA . HIS A 1 86 ? 6.990 0.770 -3.520 1.00 68.19 86 HIS A CA 1
ATOM 688 C C . HIS A 1 86 ? 5.715 -0.045 -3.298 1.00 68.19 86 HIS A C 1
ATOM 690 O O . HIS A 1 86 ? 5.758 -1.269 -3.140 1.00 68.19 86 HIS A O 1
ATOM 696 N N . VAL A 1 87 ? 4.576 0.640 -3.300 1.00 70.62 87 VAL A N 1
ATOM 697 C CA . VAL A 1 87 ? 3.250 0.017 -3.261 1.00 70.62 87 VAL A CA 1
ATOM 698 C C . VAL A 1 87 ? 2.495 0.465 -4.497 1.00 70.62 87 VAL A C 1
ATOM 700 O O . VAL A 1 87 ? 2.490 1.643 -4.842 1.00 70.62 87 VAL A O 1
ATOM 703 N N . LEU A 1 88 ? 1.869 -0.487 -5.175 1.00 72.25 88 LEU A N 1
ATOM 704 C CA . LEU A 1 88 ? 0.958 -0.207 -6.270 1.00 72.25 88 LEU A CA 1
ATOM 705 C C . LEU A 1 88 ? -0.468 -0.163 -5.722 1.00 72.25 88 LEU A C 1
ATOM 707 O O . LEU A 1 88 ? -0.883 -1.073 -5.001 1.00 72.25 88 LEU A O 1
ATOM 711 N N . ILE A 1 89 ? -1.208 0.884 -6.079 1.00 71.56 89 ILE A N 1
ATOM 712 C CA . ILE A 1 89 ? -2.647 0.975 -5.831 1.00 71.56 89 ILE A CA 1
ATOM 713 C C . ILE A 1 89 ? -3.349 0.534 -7.108 1.00 71.56 89 ILE A C 1
ATOM 715 O O . ILE A 1 89 ? -3.172 1.158 -8.156 1.00 71.56 89 ILE A O 1
ATOM 719 N N . GLU A 1 90 ? -4.127 -0.537 -7.010 1.00 70.50 90 GLU A N 1
ATOM 720 C CA . GLU A 1 90 ? -4.967 -1.032 -8.096 1.00 70.50 90 GLU A CA 1
ATOM 721 C C . GLU A 1 90 ? -6.437 -0.820 -7.752 1.00 70.50 90 GLU A C 1
ATOM 723 O O . GLU A 1 90 ? -6.876 -1.105 -6.639 1.00 70.50 90 GLU A O 1
ATOM 728 N N . GLU A 1 91 ? -7.204 -0.338 -8.723 1.00 67.88 91 GLU A N 1
ATOM 729 C CA . GLU A 1 91 ? -8.654 -0.227 -8.606 1.00 67.88 91 GLU A CA 1
ATOM 730 C C . GLU A 1 91 ? -9.287 -1.609 -8.409 1.00 67.88 91 GLU A C 1
ATOM 732 O O . GLU A 1 91 ? -8.889 -2.588 -9.049 1.00 67.88 91 GLU A O 1
ATOM 737 N N . ASP A 1 92 ? -10.326 -1.689 -7.579 1.00 66.50 92 ASP A N 1
ATOM 738 C CA . ASP A 1 92 ? -11.186 -2.873 -7.503 1.00 66.50 92 ASP A CA 1
ATOM 739 C C . ASP A 1 92 ? -12.152 -2.932 -8.705 1.00 66.50 92 ASP A C 1
ATOM 741 O O . ASP A 1 92 ? -13.371 -3.020 -8.576 1.00 66.50 92 ASP A O 1
ATOM 745 N N . ALA A 1 93 ? -11.606 -2.852 -9.919 1.00 53.09 93 ALA A N 1
ATOM 746 C CA . ALA A 1 93 ? -12.367 -2.990 -11.159 1.00 53.09 93 ALA A CA 1
ATOM 747 C C . ALA A 1 93 ? -12.747 -4.462 -11.446 1.00 53.09 93 ALA A C 1
ATOM 749 O O . ALA A 1 93 ? -13.484 -4.755 -12.388 1.00 53.09 93 ALA A O 1
ATOM 750 N N . TYR A 1 94 ? -12.259 -5.407 -10.631 1.00 47.28 94 TYR A N 1
ATOM 751 C CA . TYR A 1 94 ? -12.391 -6.852 -10.837 1.00 47.28 94 TYR A CA 1
ATOM 752 C C . TYR A 1 94 ? -13.625 -7.495 -10.189 1.00 47.28 94 TYR A C 1
ATOM 754 O O . TYR A 1 94 ? -13.753 -8.718 -10.219 1.00 47.28 94 TYR A O 1
ATOM 762 N N . HIS A 1 95 ? -14.618 -6.711 -9.761 1.00 43.31 95 HIS A N 1
ATOM 763 C CA . HIS A 1 95 ? -15.979 -7.235 -9.560 1.00 43.31 95 HIS A CA 1
ATOM 764 C C . HIS A 1 95 ? -16.636 -7.761 -10.865 1.00 43.31 95 HIS A C 1
ATOM 766 O O . HIS A 1 95 ? -17.760 -8.253 -10.835 1.00 43.31 95 HIS A O 1
ATOM 772 N N . LEU A 1 96 ? -15.942 -7.700 -12.011 1.00 39.28 96 LEU A N 1
ATOM 773 C CA . LEU A 1 96 ? -16.405 -8.164 -13.325 1.00 39.28 96 LEU A CA 1
ATOM 774 C C . LEU A 1 96 ? -15.978 -9.590 -13.733 1.00 39.28 96 LEU A C 1
ATOM 776 O O . LEU A 1 96 ? -16.401 -10.037 -14.794 1.00 39.28 96 LEU A O 1
ATOM 780 N N . TYR A 1 97 ? -15.203 -10.331 -12.927 1.00 36.12 97 TYR A N 1
ATOM 781 C CA . TYR A 1 97 ? -14.815 -11.720 -13.260 1.00 36.12 97 TYR A CA 1
ATOM 782 C C . TYR A 1 97 ? -15.018 -12.723 -12.114 1.00 36.12 97 TYR A C 1
ATOM 784 O O . TYR A 1 97 ? -14.210 -13.626 -11.909 1.00 36.12 97 TYR A O 1
ATOM 792 N N . ALA A 1 98 ? -16.125 -12.587 -11.384 1.00 38.16 98 ALA A N 1
ATOM 793 C CA . ALA A 1 98 ? -16.679 -13.672 -10.576 1.00 38.16 98 ALA A CA 1
ATOM 794 C C . ALA A 1 98 ? -17.940 -14.233 -11.259 1.00 38.16 98 ALA A C 1
ATOM 796 O O . ALA A 1 98 ? -19.058 -13.941 -10.839 1.00 38.16 98 ALA A O 1
ATOM 797 N N . LEU A 1 99 ? -17.741 -15.007 -12.332 1.00 35.94 99 LEU A N 1
ATOM 798 C CA . LEU A 1 99 ? -18.701 -15.965 -12.896 1.00 35.94 99 LEU A CA 1
ATOM 799 C C . LEU A 1 99 ? -17.946 -17.225 -13.324 1.00 35.94 99 LEU A C 1
ATOM 801 O O . LEU A 1 99 ? -16.930 -17.073 -14.040 1.00 35.94 99 LEU A O 1
#

Mean predicted aligned error: 9.16 Å

Solvent-accessible surface area (backbone atoms only — not comparable to full-atom values): 5887 Å² total; per-residue (Å²): 138,49,60,29,42,32,50,29,50,47,54,39,94,89,51,66,65,91,79,29,72,51,80,48,80,44,52,28,75,39,39,36,50,59,53,52,54,53,50,45,68,71,39,57,80,93,55,40,88,61,68,63,45,44,26,40,49,46,76,82,45,104,86,43,74,48,77,42,78,59,53,71,85,36,44,38,47,83,80,42,92,62,48,77,45,43,37,42,41,36,55,61,74,64,84,78,72,84,125

Foldseek 3Di:
DEWAWEWEQAPEDPDDSVVGTDIDTDDLQDWVVVVVVVSLVVDDPVCRPFDKWKWWWDDPDPPDTDTDTGDTPDGNCVRDPDHYTYIYIYGPPVVPPPD

Radius of gyration: 13.5 Å; Cα contacts (8 Å, |Δi|>4): 172; chains: 1; bounding box: 36×30×31 Å

Sequence (99 aa):
MAIITFSFPLGFTGIPRSVAEGTITISNEDSVDNLHAQIQQLLTHQYRNVPFYLRALRAFHPTAVEYRVMRQGFPISQYFSDSLTHVLIEEDAYHLYAL

Organism: NCBI:txid588596